Protein AF-A0A4U3A926-F1 (afdb_monomer_lite)

Sequence (107 aa):
EKLDYVHITTNNTIEGTKYVDIPHLDKVPLIADMSSNILSEQYDVTKFGLIYAGAQKNLGPAGLTIAIIKRDLIGGADRSCPTMLNYETYSKNNSLYNTPPSFSIYV

InterPro domains:
  IPR000192 Aminotransferase class V domain [PF00266] (2-106)
  IPR015421 Pyridoxal phosphate-dependent transferase, major domain [G3DSA:3.40.640.10] (1-107)
  IPR015424 Pyridoxal phosphate-dependent transferase [SSF53383] (2-106)
  IPR020578 Aminotransferase class-V, pyridoxal-phosphate binding site [PS00595] (48-67)
  IPR022278 Phosphoserine aminotransferase [PTHR43247] (4-107)

Foldseek 3Di:
DDDQAAEDEQADPPVRDGDPDDDADDPHFYEYECQQPVVVDDDPCVRHQKYKHQCVHPHFNGQDMDMDHDPVVAPPDDPPQDLVRHVNNCVVVVNVNDDGPVVRVPD

Secondary structure (DSSP, 8-state):
---S-EEEESEETTTTEE-SSPPP-SSS-EEEE-TTTTTTS---GGG-SEEEEEHHHHTS-TT-EEEEE-GGGTT---TTS-GGG-HHHHHHTTT-SS---HHHHH-

Radius of gyration: 15.0 Å; chains: 1; bounding box: 45×33×35 Å

Structure (mmCIF, N/CA/C/O backbone):
data_AF-A0A4U3A926-F1
#
_entry.id   AF-A0A4U3A926-F1
#
loop_
_atom_site.group_PDB
_atom_site.id
_atom_site.type_symbol
_atom_site.label_atom_id
_atom_site.label_alt_id
_atom_site.label_comp_id
_atom_site.label_asym_id
_atom_site.label_entity_id
_atom_site.label_seq_id
_atom_site.pdbx_PDB_ins_code
_atom_site.Cartn_x
_atom_site.Cartn_y
_atom_site.Cartn_z
_atom_site.occupancy
_atom_site.B_iso_or_equiv
_atom_site.auth_seq_id
_atom_site.auth_comp_id
_atom_site.auth_asym_id
_atom_site.auth_atom_id
_atom_site.pdbx_PDB_model_num
ATOM 1 N N . GLU A 1 1 ? -25.591 -2.410 2.383 1.00 57.44 1 GLU A N 1
ATOM 2 C CA . GLU A 1 1 ? -24.413 -2.637 1.519 1.00 57.44 1 GLU A CA 1
ATOM 3 C C . GLU A 1 1 ? -23.223 -3.034 2.375 1.00 57.44 1 GLU A C 1
ATOM 5 O O . GLU A 1 1 ? -23.164 -2.626 3.530 1.00 57.44 1 GLU A O 1
ATOM 10 N N . LYS A 1 2 ? -22.323 -3.870 1.851 1.00 86.44 2 LYS A N 1
ATOM 11 C CA . LYS A 1 2 ? -21.086 -4.271 2.533 1.00 86.44 2 LYS A CA 1
ATOM 12 C C . LYS A 1 2 ? -19.945 -3.458 1.918 1.00 86.44 2 LYS A C 1
ATOM 14 O O . LYS A 1 2 ? -19.824 -3.453 0.702 1.00 86.44 2 LYS A O 1
ATOM 19 N N . LEU A 1 3 ? -19.163 -2.762 2.741 1.00 95.00 3 LEU A N 1
ATOM 20 C CA . LEU A 1 3 ? -17.977 -2.034 2.285 1.00 95.00 3 LEU A CA 1
ATOM 21 C C . LEU A 1 3 ? -16.872 -3.027 1.908 1.00 95.00 3 LEU A C 1
ATOM 23 O O . LEU A 1 3 ? -16.635 -3.980 2.656 1.00 95.00 3 LEU A O 1
ATOM 27 N N . ASP A 1 4 ? -16.182 -2.777 0.797 1.00 94.75 4 ASP A N 1
ATOM 28 C CA . ASP A 1 4 ? -15.032 -3.588 0.379 1.00 94.75 4 ASP A CA 1
ATOM 29 C C . ASP A 1 4 ? -13.798 -3.310 1.241 1.00 94.75 4 ASP A C 1
ATOM 31 O O . ASP A 1 4 ? -13.045 -4.226 1.562 1.00 94.75 4 ASP A O 1
ATOM 35 N N . TYR A 1 5 ? -13.607 -2.054 1.648 1.00 96.94 5 TYR A N 1
ATOM 36 C CA . TYR A 1 5 ? -12.559 -1.623 2.566 1.00 96.94 5 TYR A CA 1
ATOM 37 C C . TYR A 1 5 ? -12.895 -0.262 3.194 1.00 96.94 5 TYR A C 1
ATOM 39 O O . TYR A 1 5 ? -13.785 0.454 2.732 1.00 96.94 5 TYR A O 1
ATOM 47 N N . VAL A 1 6 ? -12.154 0.112 4.238 1.00 98.06 6 VAL A N 1
ATOM 48 C CA . VAL A 1 6 ? -12.103 1.482 4.770 1.00 98.06 6 VAL A CA 1
ATOM 49 C C . VAL A 1 6 ? -10.688 1.999 4.584 1.00 98.06 6 VAL A C 1
ATOM 51 O O . VAL A 1 6 ? -9.734 1.308 4.930 1.00 98.06 6 VAL A O 1
ATOM 54 N N . HIS A 1 7 ? -10.544 3.204 4.040 1.00 98.50 7 HIS A N 1
ATOM 55 C CA . HIS A 1 7 ? -9.249 3.862 3.887 1.00 98.50 7 HIS A CA 1
ATOM 56 C C . HIS A 1 7 ? -9.082 4.965 4.933 1.00 98.50 7 HIS A C 1
ATOM 58 O O . HIS A 1 7 ? -10.020 5.719 5.195 1.00 98.50 7 HIS A O 1
ATOM 64 N N . ILE A 1 8 ? -7.893 5.040 5.530 1.00 98.44 8 ILE A N 1
ATOM 65 C CA . ILE A 1 8 ? -7.488 6.116 6.434 1.00 98.44 8 ILE A CA 1
ATOM 66 C C . ILE A 1 8 ? -6.134 6.697 6.025 1.00 98.44 8 ILE A C 1
ATOM 68 O O . ILE A 1 8 ? -5.261 6.003 5.503 1.00 98.44 8 ILE A O 1
ATOM 72 N N . THR A 1 9 ? -5.929 7.963 6.371 1.00 98.50 9 THR A N 1
ATOM 73 C CA . THR A 1 9 ? -4.608 8.597 6.401 1.00 98.50 9 THR A CA 1
ATOM 74 C C . THR A 1 9 ? -4.152 8.649 7.852 1.00 98.50 9 THR A C 1
ATOM 76 O O . THR A 1 9 ? -4.766 9.343 8.663 1.00 98.50 9 THR A O 1
ATOM 79 N N . THR A 1 10 ? -3.098 7.910 8.210 1.00 98.06 10 THR A N 1
ATOM 80 C CA . THR A 1 10 ? -2.645 7.812 9.614 1.00 98.06 10 THR A CA 1
ATOM 81 C C . THR A 1 10 ? -2.066 9.123 10.135 1.00 98.06 10 THR A C 1
ATOM 83 O O . THR A 1 10 ? -2.190 9.408 11.324 1.00 98.06 10 THR A O 1
ATOM 86 N N . ASN A 1 11 ? -1.461 9.924 9.256 1.00 98.25 11 ASN A N 1
ATOM 87 C CA . ASN A 1 11 ? -0.889 11.228 9.570 1.00 98.25 11 ASN A CA 1
ATOM 88 C C . ASN A 1 11 ? -1.159 12.225 8.434 1.00 98.25 11 ASN A C 1
ATOM 90 O O . ASN A 1 11 ? -0.563 12.121 7.360 1.00 98.25 11 ASN A O 1
ATOM 94 N N . ASN A 1 12 ? -2.025 13.209 8.666 1.00 97.50 12 ASN A N 1
ATOM 95 C CA . ASN A 1 12 ? -2.326 14.272 7.711 1.00 97.50 12 ASN A CA 1
ATOM 96 C C . ASN A 1 12 ? -1.238 15.345 7.772 1.00 97.50 12 ASN A C 1
ATOM 98 O O . ASN A 1 12 ? -1.180 16.136 8.711 1.00 97.50 12 ASN A O 1
ATOM 102 N N . THR A 1 13 ? -0.382 15.386 6.747 1.00 96.38 13 THR A N 1
ATOM 103 C CA . THR A 1 13 ? 0.812 16.247 6.743 1.00 96.38 13 THR A CA 1
ATOM 104 C C . THR A 1 13 ? 0.481 17.739 6.855 1.00 96.38 13 THR A C 1
ATOM 106 O O . THR A 1 13 ? 1.189 18.458 7.546 1.00 96.38 13 THR A O 1
ATOM 109 N N . ILE A 1 14 ? -0.570 18.201 6.170 1.00 97.56 14 ILE A N 1
ATOM 110 C CA . ILE A 1 14 ? -0.914 19.630 6.095 1.00 97.56 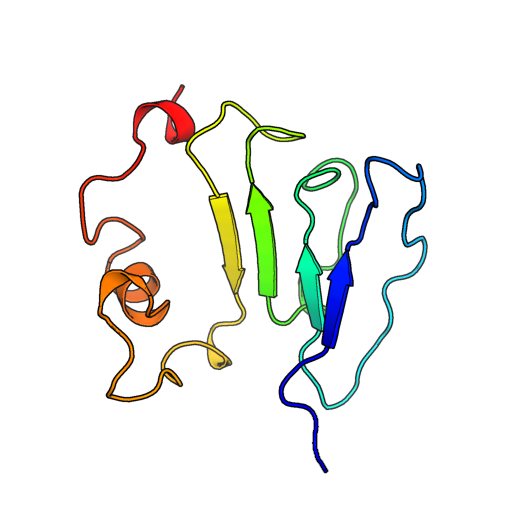14 ILE A CA 1
ATOM 111 C C . ILE A 1 14 ? -1.564 20.094 7.400 1.00 97.56 14 ILE A C 1
ATOM 113 O O . ILE A 1 14 ? -1.140 21.083 7.985 1.00 97.56 14 ILE A O 1
ATOM 117 N N . GLU A 1 15 ? -2.552 19.340 7.876 1.00 97.62 15 GLU A N 1
ATOM 118 C CA . GLU A 1 15 ? -3.345 19.716 9.051 1.00 97.62 15 GLU A CA 1
ATOM 119 C C . GLU A 1 15 ? -2.665 19.367 10.382 1.00 97.62 15 GLU A C 1
ATOM 121 O O . GLU A 1 15 ? -3.163 19.722 11.447 1.00 97.62 15 GLU A O 1
ATOM 126 N N . GLY A 1 16 ? -1.552 18.627 10.352 1.00 97.12 16 GLY A N 1
ATOM 127 C CA . GLY A 1 16 ? -0.821 18.229 11.557 1.00 97.12 16 GLY A CA 1
ATOM 128 C C . GLY A 1 16 ? -1.605 17.288 12.477 1.00 97.12 16 GLY A C 1
ATOM 129 O O . GLY A 1 16 ? -1.356 17.253 13.680 1.00 97.12 16 GLY A O 1
ATOM 130 N N . THR A 1 17 ? -2.563 16.531 11.935 1.00 97.94 17 THR A N 1
ATOM 131 C CA . THR A 1 17 ? -3.390 15.588 12.702 1.00 97.94 17 THR A CA 1
ATOM 132 C C . THR A 1 17 ? -2.959 14.150 12.457 1.00 97.94 17 THR A C 1
ATOM 134 O O . THR A 1 17 ? -2.634 13.772 11.330 1.00 97.94 17 THR A O 1
ATOM 137 N N . LYS A 1 18 ? -2.996 13.321 13.504 1.00 97.44 18 LYS A N 1
ATOM 138 C CA . LYS A 1 18 ? -2.675 11.896 13.405 1.00 97.44 18 LYS A CA 1
ATOM 139 C C . LYS A 1 18 ? -3.665 11.020 14.161 1.00 97.44 18 LYS A C 1
ATOM 141 O O . LYS A 1 18 ? -4.257 11.454 15.149 1.00 97.44 18 LYS A O 1
ATOM 146 N N . TYR A 1 19 ? -3.778 9.769 13.729 1.00 96.94 19 TYR A N 1
ATOM 147 C CA . TYR A 1 19 ? -4.397 8.718 14.529 1.00 96.94 19 TYR A CA 1
ATOM 148 C C . TYR A 1 19 ? -3.452 8.329 15.668 1.00 96.94 19 TYR A C 1
ATOM 150 O O . TYR A 1 19 ? -2.287 8.011 15.433 1.00 96.94 19 TYR A O 1
ATOM 158 N N . VAL A 1 20 ? -3.956 8.372 16.900 1.00 93.94 20 VAL A N 1
ATOM 159 C CA . VAL A 1 20 ? -3.258 7.829 18.078 1.00 93.94 20 VAL A CA 1
ATOM 160 C C . VAL A 1 20 ? -3.610 6.353 18.235 1.00 93.94 20 VAL A C 1
ATOM 162 O O . VAL A 1 20 ? -2.724 5.515 18.359 1.00 93.94 20 VAL A O 1
ATOM 165 N N . ASP A 1 21 ? -4.899 6.038 18.112 1.00 93.94 21 ASP A N 1
ATOM 166 C CA . ASP A 1 21 ? -5.415 4.677 18.112 1.00 93.94 21 ASP A CA 1
ATOM 167 C C . ASP A 1 21 ? -5.912 4.305 16.717 1.00 93.94 21 ASP A C 1
ATOM 169 O O . ASP A 1 21 ? -6.711 5.015 16.102 1.00 93.94 21 ASP A O 1
ATOM 173 N N . ILE A 1 22 ? -5.439 3.169 16.209 1.00 95.50 22 ILE A N 1
ATOM 174 C CA . ILE A 1 22 ? -5.884 2.639 14.921 1.00 95.50 22 ILE A CA 1
ATOM 175 C C . ILE A 1 22 ? -7.252 1.969 15.106 1.00 95.50 22 ILE A C 1
ATOM 177 O O . ILE A 1 22 ? -7.363 1.076 15.955 1.00 95.50 22 ILE A O 1
ATOM 181 N N . PRO A 1 23 ? -8.281 2.345 14.322 1.00 93.94 23 PRO A N 1
ATOM 182 C CA . PRO A 1 23 ? -9.606 1.752 14.446 1.00 93.94 23 PRO A CA 1
ATOM 183 C C . PRO A 1 23 ? -9.567 0.252 14.138 1.00 93.94 23 PRO A C 1
ATOM 185 O O . PRO A 1 23 ? -8.921 -0.187 13.187 1.00 93.94 23 PRO A O 1
ATOM 188 N N . HIS A 1 24 ? -10.282 -0.542 14.935 1.00 90.69 24 HIS A N 1
ATOM 189 C CA . HIS A 1 24 ? -10.467 -1.965 14.670 1.00 90.69 24 HIS A CA 1
ATOM 190 C C . HIS A 1 24 ? -11.732 -2.187 13.840 1.00 90.69 24 HIS A C 1
ATOM 192 O O . HIS A 1 24 ? -12.796 -1.675 14.185 1.00 90.69 24 HIS A O 1
ATOM 198 N N . LEU A 1 25 ? -11.613 -2.955 12.757 1.00 92.19 25 LEU A N 1
ATOM 199 C CA . LEU A 1 25 ? -12.720 -3.318 11.877 1.00 92.19 25 LEU A CA 1
ATOM 200 C C . LEU A 1 25 ? -12.805 -4.844 11.784 1.00 92.19 25 LEU A C 1
ATOM 202 O O . LEU A 1 25 ? -11.888 -5.484 11.274 1.00 92.19 25 LEU A O 1
ATOM 206 N N . ASP A 1 26 ? -13.917 -5.426 12.235 1.00 85.44 26 ASP A N 1
ATOM 207 C CA . ASP A 1 26 ? -14.048 -6.890 12.347 1.00 85.44 26 ASP A CA 1
ATOM 208 C C . ASP A 1 26 ? -14.135 -7.608 10.991 1.00 85.44 26 ASP A C 1
ATOM 210 O O . ASP A 1 26 ? -13.728 -8.759 10.847 1.00 85.44 26 ASP A O 1
ATOM 214 N N . LYS A 1 27 ? -14.757 -6.965 9.995 1.00 89.00 27 LYS A N 1
ATOM 215 C CA . LYS A 1 27 ? -15.189 -7.623 8.743 1.00 89.00 27 LYS A CA 1
ATOM 216 C C . LYS A 1 27 ? -14.754 -6.904 7.473 1.00 89.00 27 LYS A C 1
ATOM 218 O O . LYS A 1 27 ? -15.044 -7.393 6.381 1.00 89.00 27 LYS A O 1
ATOM 223 N N . VAL A 1 28 ? -14.128 -5.740 7.612 1.00 95.25 28 VAL A N 1
ATOM 224 C CA . VAL A 1 28 ? -13.778 -4.855 6.502 1.00 95.25 28 VAL A CA 1
ATOM 225 C C . VAL A 1 28 ? -12.284 -4.548 6.598 1.00 95.25 28 VAL A C 1
ATOM 227 O O . VAL A 1 28 ? -11.849 -4.060 7.640 1.00 95.25 28 VAL A O 1
ATOM 230 N N . PRO A 1 29 ? -11.486 -4.838 5.557 1.00 96.44 29 PRO A N 1
ATOM 231 C CA . PRO A 1 29 ? -10.072 -4.493 5.527 1.00 96.44 29 PRO A CA 1
ATOM 232 C C . PRO A 1 29 ? -9.841 -2.999 5.768 1.00 96.44 29 PRO A C 1
ATOM 234 O O . PRO A 1 29 ? -10.463 -2.151 5.127 1.00 96.44 29 PRO A O 1
ATOM 237 N N . LEU A 1 30 ? -8.907 -2.687 6.665 1.00 98.00 30 LEU A N 1
ATOM 238 C CA . LEU A 1 30 ? -8.413 -1.329 6.861 1.00 98.00 30 LEU A CA 1
ATOM 239 C C . LEU A 1 30 ? -7.217 -1.073 5.938 1.00 98.00 30 LEU A C 1
ATOM 241 O O . LEU A 1 30 ? -6.217 -1.790 5.999 1.00 98.00 30 LEU A O 1
ATOM 245 N N . ILE A 1 31 ? -7.312 -0.047 5.105 1.00 98.56 31 ILE A N 1
ATOM 246 C CA . ILE A 1 31 ? -6.254 0.417 4.208 1.00 98.56 31 ILE A CA 1
ATOM 247 C C . ILE A 1 31 ? -5.682 1.706 4.784 1.00 98.56 31 ILE A C 1
ATOM 249 O O . ILE A 1 31 ? -6.444 2.598 5.151 1.00 98.56 31 ILE A O 1
ATOM 253 N N . ALA A 1 32 ? -4.360 1.818 4.866 1.00 98.56 32 ALA A N 1
ATOM 254 C CA . ALA A 1 32 ? -3.714 2.983 5.454 1.00 98.56 32 ALA A CA 1
ATOM 255 C C . ALA A 1 32 ? -2.685 3.623 4.519 1.00 98.56 32 ALA A C 1
ATOM 257 O O . ALA A 1 32 ? -1.740 2.963 4.078 1.00 98.56 32 ALA A O 1
ATOM 258 N N . ASP A 1 33 ? -2.845 4.927 4.287 1.00 98.69 33 ASP A N 1
ATOM 259 C CA . ASP A 1 33 ? -1.767 5.796 3.816 1.00 98.69 33 ASP A CA 1
ATOM 260 C C . ASP A 1 33 ? -0.873 6.166 4.998 1.00 98.69 33 ASP A C 1
ATOM 262 O O . ASP A 1 33 ? -1.297 6.890 5.903 1.00 98.69 33 ASP A O 1
ATOM 266 N N . MET A 1 34 ? 0.364 5.674 4.973 1.00 98.56 34 MET A N 1
ATOM 267 C CA . MET A 1 34 ? 1.397 5.971 5.964 1.00 98.56 34 MET A CA 1
ATOM 268 C C . MET A 1 34 ? 2.557 6.767 5.363 1.00 98.56 34 MET A C 1
ATOM 270 O O . MET A 1 34 ? 3.653 6.782 5.917 1.00 98.56 34 MET A O 1
ATOM 274 N N . SER A 1 35 ? 2.364 7.455 4.234 1.00 98.44 35 SER A N 1
ATOM 275 C CA . SER A 1 35 ? 3.459 8.151 3.543 1.00 98.44 35 SER A CA 1
ATOM 276 C C . SER A 1 35 ? 4.252 9.079 4.474 1.00 98.44 35 SER A C 1
ATOM 278 O O . SER A 1 35 ? 5.476 9.080 4.449 1.00 98.44 35 SER A O 1
ATOM 280 N N . SER A 1 36 ? 3.576 9.848 5.333 1.00 97.75 36 SER A N 1
ATOM 281 C CA . SER A 1 36 ? 4.202 10.829 6.238 1.00 97.75 36 SER A CA 1
ATOM 282 C C . SER A 1 36 ? 4.559 10.304 7.628 1.00 97.75 36 SER A C 1
ATOM 284 O O . SER A 1 36 ? 4.908 11.115 8.482 1.00 97.75 36 SER A O 1
ATOM 286 N N . ASN A 1 37 ? 4.430 9.005 7.899 1.00 97.25 37 ASN A N 1
ATOM 287 C CA . ASN A 1 37 ? 4.790 8.446 9.208 1.00 97.25 37 ASN A CA 1
ATOM 288 C C . ASN A 1 37 ? 5.174 6.951 9.198 1.00 97.25 37 ASN A C 1
ATOM 290 O O . ASN A 1 37 ? 5.324 6.344 10.258 1.00 97.25 37 ASN A O 1
ATOM 294 N N . ILE A 1 38 ? 5.363 6.328 8.031 1.00 97.62 38 ILE A N 1
ATOM 295 C CA . ILE A 1 38 ? 5.876 4.957 7.960 1.00 97.62 38 ILE A CA 1
ATOM 296 C C . ILE A 1 38 ? 7.269 4.911 8.598 1.00 97.62 38 ILE A C 1
ATOM 298 O O . ILE A 1 38 ? 8.103 5.766 8.315 1.00 97.62 38 ILE A O 1
ATOM 302 N N . LEU A 1 39 ? 7.517 3.934 9.472 1.00 96.12 39 LEU A N 1
ATOM 303 C CA . LEU A 1 39 ? 8.744 3.807 10.277 1.00 96.12 39 LEU A CA 1
ATOM 304 C C . LEU A 1 39 ? 9.008 4.930 11.303 1.00 96.12 39 LEU A C 1
ATOM 306 O O . LEU A 1 39 ? 10.072 4.927 11.915 1.00 96.12 39 LEU A O 1
ATOM 310 N N . SER A 1 40 ? 8.076 5.860 11.552 1.00 95.69 40 SER A N 1
ATOM 311 C CA . SER A 1 40 ? 8.248 6.847 12.637 1.00 95.69 40 SER A CA 1
ATOM 312 C C . SER A 1 40 ? 7.887 6.295 14.021 1.00 95.69 40 SER A C 1
ATOM 314 O O . SER A 1 40 ? 8.300 6.850 15.034 1.00 95.69 40 SER A O 1
ATOM 316 N N . GLU A 1 41 ? 7.077 5.236 14.074 1.00 93.62 41 GLU A N 1
ATOM 317 C CA . GLU A 1 41 ? 6.638 4.554 15.293 1.00 93.62 41 GLU A CA 1
ATOM 318 C C . GLU A 1 41 ? 6.324 3.077 15.000 1.00 93.62 41 GLU A C 1
ATOM 320 O O . GLU A 1 41 ? 6.302 2.649 13.841 1.00 93.62 41 GLU A O 1
ATOM 325 N N . GLN A 1 42 ? 6.123 2.276 16.048 1.00 94.88 42 GLN A N 1
ATOM 326 C CA . GLN A 1 42 ? 5.778 0.864 15.895 1.00 94.88 42 GLN A CA 1
ATOM 327 C C . GLN A 1 42 ? 4.285 0.703 15.605 1.00 94.88 42 GLN A C 1
ATOM 329 O O . GLN A 1 42 ? 3.443 1.184 16.359 1.00 94.88 42 GLN A O 1
ATOM 334 N N . TYR A 1 43 ? 3.967 -0.039 14.548 1.00 95.00 43 TYR A N 1
ATOM 335 C CA . TYR A 1 43 ? 2.601 -0.407 14.191 1.00 95.00 43 TYR A CA 1
ATOM 336 C C . TYR A 1 43 ? 2.414 -1.916 14.281 1.00 95.00 43 TYR A C 1
ATOM 338 O O . TYR A 1 43 ? 3.243 -2.688 13.798 1.00 95.00 43 TYR A O 1
ATOM 346 N N . ASP A 1 44 ? 1.274 -2.339 14.822 1.00 95.31 44 ASP A N 1
ATOM 347 C CA . ASP A 1 44 ? 0.796 -3.706 14.640 1.00 95.31 44 ASP A CA 1
ATOM 348 C C . ASP A 1 44 ? 0.240 -3.858 13.217 1.00 95.31 44 ASP A C 1
ATOM 350 O O . ASP A 1 44 ? -0.916 -3.534 12.931 1.00 95.31 44 ASP A O 1
ATOM 354 N N . VAL A 1 45 ? 1.088 -4.347 12.310 1.00 96.19 45 VAL A N 1
ATOM 355 C CA . VAL A 1 45 ? 0.758 -4.534 10.889 1.00 96.19 45 VAL A CA 1
ATOM 356 C C . VAL A 1 45 ? -0.409 -5.500 10.665 1.00 96.19 45 VAL A C 1
ATOM 358 O O . VAL A 1 45 ? -1.062 -5.434 9.624 1.00 96.19 45 VAL A O 1
ATOM 361 N N . THR A 1 46 ? -0.723 -6.372 11.632 1.00 94.81 46 THR A N 1
ATOM 362 C CA . THR A 1 46 ? -1.805 -7.362 11.496 1.00 94.81 46 THR A CA 1
ATOM 363 C C . THR A 1 46 ? -3.196 -6.720 11.468 1.00 94.81 46 THR A C 1
ATOM 365 O O . THR A 1 46 ? -4.134 -7.301 10.906 1.00 94.81 46 THR A O 1
ATOM 368 N N . LYS A 1 47 ? -3.319 -5.490 11.989 1.00 95.12 47 LYS A N 1
ATOM 369 C CA . LYS A 1 47 ? -4.556 -4.692 11.992 1.00 95.12 47 LYS A CA 1
ATOM 370 C C . LYS A 1 47 ? -4.946 -4.156 10.614 1.00 95.12 47 LYS A C 1
ATOM 372 O O . LYS A 1 47 ? -6.097 -3.776 10.417 1.00 95.12 47 LYS A O 1
ATOM 377 N N . PHE A 1 48 ? -4.024 -4.146 9.657 1.00 97.50 48 PHE A N 1
ATOM 378 C CA . PHE A 1 48 ? -4.245 -3.571 8.333 1.00 97.50 48 PHE A CA 1
ATOM 379 C C . PHE A 1 48 ? -4.473 -4.663 7.289 1.00 97.50 48 PHE A C 1
ATOM 381 O O . PHE A 1 48 ? -3.921 -5.758 7.373 1.00 97.50 48 PHE A O 1
ATOM 388 N N . GLY A 1 49 ? -5.311 -4.376 6.297 1.00 97.81 49 GLY A N 1
ATOM 389 C CA . GLY A 1 49 ? -5.375 -5.134 5.048 1.00 97.81 49 GLY A CA 1
ATOM 390 C C . GLY A 1 49 ? -4.240 -4.746 4.106 1.00 97.81 49 GLY A C 1
ATOM 391 O O . GLY A 1 49 ? -3.569 -5.609 3.543 1.00 97.81 49 GLY A O 1
ATOM 392 N N . LEU A 1 50 ? -3.998 -3.441 3.979 1.00 98.50 50 LEU A N 1
ATOM 393 C CA . LEU A 1 50 ? -2.929 -2.883 3.163 1.00 98.50 50 LEU A CA 1
ATOM 394 C C . LEU A 1 50 ? -2.387 -1.610 3.814 1.00 98.50 50 LEU A C 1
ATOM 396 O O . LEU A 1 50 ? -3.150 -0.764 4.274 1.00 98.50 50 LEU A O 1
ATOM 400 N N . ILE A 1 51 ? -1.070 -1.460 3.801 1.00 98.75 51 ILE A N 1
ATOM 401 C CA . ILE A 1 51 ? -0.369 -0.219 4.129 1.00 98.75 51 ILE A CA 1
ATOM 402 C C . ILE A 1 51 ? 0.366 0.223 2.869 1.00 98.75 51 ILE A C 1
ATOM 404 O O . ILE A 1 51 ? 1.044 -0.599 2.251 1.00 98.75 51 ILE A O 1
ATOM 408 N N . TYR A 1 52 ? 0.279 1.498 2.501 1.00 98.75 52 TYR A N 1
ATOM 409 C CA . TYR A 1 52 ? 1.156 2.065 1.481 1.00 98.75 52 TYR A CA 1
ATOM 410 C C . TYR A 1 52 ? 1.810 3.362 1.943 1.00 98.75 52 TYR A C 1
ATOM 412 O O . TYR A 1 52 ? 1.277 4.091 2.778 1.00 98.75 52 TYR A O 1
ATOM 420 N N . ALA A 1 53 ? 2.986 3.642 1.390 1.00 98.62 53 ALA A N 1
ATOM 421 C CA . ALA A 1 53 ? 3.727 4.861 1.670 1.00 98.62 53 ALA A CA 1
ATOM 422 C C . ALA A 1 53 ? 4.607 5.255 0.483 1.00 98.62 53 ALA A C 1
ATOM 424 O O . ALA A 1 53 ? 5.454 4.475 0.039 1.00 98.62 53 ALA A O 1
ATOM 425 N N . GLY A 1 54 ? 4.437 6.481 -0.013 1.00 98.06 54 GLY A N 1
ATOM 426 C CA . GLY A 1 54 ? 5.427 7.107 -0.891 1.00 98.06 54 GLY A CA 1
ATOM 427 C C . GLY A 1 54 ? 6.706 7.411 -0.111 1.00 98.06 54 GLY A C 1
ATOM 428 O O . GLY A 1 54 ? 6.640 7.983 0.979 1.00 98.06 54 GLY A O 1
ATOM 429 N N . ALA A 1 55 ? 7.864 7.029 -0.651 1.00 95.06 55 ALA A N 1
ATOM 430 C CA . ALA A 1 55 ? 9.128 7.097 0.076 1.00 95.06 55 ALA A CA 1
ATOM 431 C C . ALA A 1 55 ? 9.572 8.538 0.396 1.00 95.06 55 ALA A C 1
ATOM 433 O O . ALA A 1 55 ? 10.132 8.777 1.465 1.00 95.06 55 ALA A O 1
ATOM 434 N N . GLN A 1 56 ? 9.237 9.501 -0.471 1.00 93.44 56 GLN A N 1
ATOM 435 C CA . GLN A 1 56 ? 9.705 10.899 -0.475 1.00 93.44 56 GLN A CA 1
ATOM 436 C C . GLN A 1 56 ? 9.346 11.763 0.740 1.00 93.44 56 GLN A C 1
ATOM 438 O O . GLN A 1 56 ? 9.600 12.966 0.725 1.00 93.44 56 GLN A O 1
ATOM 443 N N . LYS A 1 57 ? 8.674 11.201 1.744 1.00 93.19 57 LYS A N 1
ATOM 444 C CA . LYS A 1 57 ? 8.307 11.921 2.963 1.00 93.19 57 LYS A CA 1
ATOM 445 C C . LYS A 1 57 ? 9.163 11.460 4.135 1.00 93.19 57 LYS A C 1
ATOM 447 O O . LYS A 1 57 ? 9.993 12.223 4.607 1.00 93.19 57 LYS A O 1
ATOM 452 N N . ASN A 1 58 ? 8.955 10.226 4.594 1.00 92.19 58 ASN A N 1
ATOM 453 C CA . ASN A 1 58 ? 9.552 9.746 5.842 1.00 92.19 58 ASN A CA 1
ATOM 454 C C . ASN A 1 58 ? 10.611 8.647 5.662 1.00 92.19 58 ASN A C 1
ATOM 456 O O . ASN A 1 58 ? 11.191 8.209 6.649 1.00 92.19 58 ASN A O 1
ATOM 460 N N . LEU A 1 59 ? 10.834 8.163 4.435 1.00 90.25 59 LEU A N 1
ATOM 461 C CA . LEU A 1 59 ? 11.595 6.933 4.204 1.00 90.25 59 LEU A CA 1
ATOM 462 C C . LEU A 1 59 ? 12.832 7.115 3.318 1.00 90.25 59 LEU A C 1
ATOM 464 O O . LEU A 1 59 ? 13.840 6.461 3.561 1.00 90.25 59 LEU A O 1
ATOM 468 N N . GLY A 1 60 ? 12.767 7.950 2.282 1.00 91.56 60 GLY A N 1
ATOM 469 C CA . GLY A 1 60 ? 13.836 8.023 1.290 1.00 91.56 60 GLY A CA 1
ATOM 470 C C . GLY A 1 60 ? 13.536 8.975 0.132 1.00 91.56 60 GLY A C 1
ATOM 471 O O . GLY A 1 60 ? 12.701 9.870 0.269 1.00 91.56 60 GLY A O 1
ATOM 472 N N . PRO A 1 61 ? 14.219 8.821 -1.012 1.00 93.25 61 PRO A N 1
ATOM 473 C CA . PRO A 1 61 ? 14.045 9.701 -2.163 1.00 93.25 61 PRO A CA 1
ATOM 474 C C . PRO A 1 61 ? 12.711 9.464 -2.889 1.00 93.25 61 PRO A C 1
ATOM 476 O O . PRO A 1 61 ? 12.087 8.406 -2.795 1.00 93.25 61 PRO A O 1
ATOM 479 N N . ALA A 1 62 ? 12.285 10.450 -3.680 1.00 95.00 62 ALA A N 1
ATOM 480 C CA . ALA A 1 62 ? 11.155 10.288 -4.591 1.00 95.00 62 ALA A CA 1
ATOM 481 C C . ALA A 1 62 ? 11.418 9.221 -5.662 1.00 95.00 62 ALA A C 1
ATOM 483 O O . ALA A 1 62 ? 12.557 9.001 -6.070 1.00 95.00 62 ALA A O 1
ATOM 484 N N . GLY A 1 63 ? 10.344 8.568 -6.118 1.00 95.12 63 GLY A N 1
ATOM 485 C CA . GLY A 1 63 ? 10.396 7.528 -7.154 1.00 95.12 63 GLY A CA 1
ATOM 486 C C . GLY A 1 63 ? 10.088 6.106 -6.675 1.00 95.12 63 GLY A C 1
ATOM 487 O O . GLY A 1 63 ? 10.032 5.203 -7.503 1.00 95.12 63 GLY A O 1
ATOM 488 N N . LEU A 1 64 ? 9.837 5.900 -5.377 1.00 97.06 64 LEU A N 1
ATOM 489 C CA . LEU A 1 64 ? 9.454 4.607 -4.802 1.00 97.06 64 LEU A CA 1
ATOM 490 C C . LEU A 1 64 ? 8.184 4.727 -3.949 1.00 97.06 64 LEU A C 1
ATOM 492 O O . LEU A 1 64 ? 8.000 5.684 -3.196 1.00 97.06 64 LEU A O 1
ATOM 496 N N . THR A 1 65 ? 7.328 3.712 -4.025 1.00 98.19 65 THR A N 1
ATOM 497 C CA . THR A 1 65 ? 6.206 3.508 -3.105 1.00 98.19 65 THR A CA 1
ATOM 498 C C . THR A 1 65 ? 6.291 2.101 -2.537 1.00 98.19 65 THR A C 1
ATOM 500 O O . THR A 1 65 ? 6.410 1.134 -3.286 1.00 98.19 65 THR A O 1
ATOM 503 N N . ILE A 1 66 ? 6.221 1.989 -1.213 1.00 97.56 66 ILE A N 1
ATOM 504 C CA . ILE A 1 66 ? 6.097 0.705 -0.523 1.00 97.56 66 ILE A CA 1
ATOM 505 C C . ILE A 1 66 ? 4.618 0.354 -0.407 1.00 97.56 66 ILE A C 1
ATOM 507 O O . ILE A 1 66 ? 3.806 1.217 -0.080 1.00 97.56 66 ILE A O 1
ATOM 511 N N . ALA A 1 67 ? 4.291 -0.918 -0.627 1.00 98.31 67 ALA A N 1
ATOM 512 C CA . ALA A 1 67 ? 2.996 -1.498 -0.305 1.00 98.31 67 ALA A CA 1
ATOM 513 C C . ALA A 1 67 ? 3.194 -2.796 0.495 1.00 98.31 67 ALA A C 1
ATOM 515 O O . ALA A 1 67 ? 3.868 -3.719 0.037 1.00 98.31 67 ALA A O 1
ATOM 516 N N . ILE A 1 68 ? 2.602 -2.868 1.686 1.00 98.50 68 ILE A N 1
ATOM 517 C CA . ILE A 1 68 ? 2.549 -4.060 2.540 1.00 98.50 68 ILE A CA 1
ATOM 518 C C . ILE A 1 68 ? 1.107 -4.554 2.497 1.00 98.50 68 ILE A C 1
ATOM 520 O O . ILE A 1 68 ? 0.211 -3.860 2.969 1.00 98.50 68 ILE A O 1
ATOM 524 N N . ILE A 1 69 ? 0.871 -5.724 1.906 1.00 98.44 69 ILE A N 1
ATOM 525 C CA . ILE A 1 69 ? -0.477 -6.213 1.582 1.00 98.44 69 ILE A CA 1
ATOM 526 C C . ILE A 1 69 ? -0.688 -7.590 2.211 1.00 98.44 69 ILE A C 1
ATOM 528 O O . ILE A 1 69 ? 0.177 -8.465 2.088 1.00 98.44 69 ILE A O 1
ATOM 532 N N . LYS A 1 70 ? -1.840 -7.814 2.856 1.00 97.12 70 LYS A N 1
ATOM 533 C CA . LYS A 1 70 ? -2.243 -9.164 3.267 1.00 97.12 70 LYS A CA 1
ATOM 534 C C . LYS A 1 70 ? -2.410 -10.057 2.036 1.00 97.12 70 LYS A C 1
ATOM 536 O O . LYS A 1 70 ? -3.037 -9.681 1.050 1.00 97.12 70 LYS A O 1
ATOM 541 N N . ARG A 1 71 ? -1.820 -11.254 2.089 1.00 96.69 71 ARG A N 1
ATOM 542 C CA . ARG A 1 71 ? -1.729 -12.163 0.933 1.00 96.69 71 ARG A CA 1
ATOM 543 C C . ARG A 1 71 ? -3.092 -12.611 0.403 1.00 96.69 71 ARG A C 1
ATOM 545 O O . ARG A 1 71 ? -3.217 -12.827 -0.794 1.00 96.69 71 ARG A O 1
ATOM 552 N N . ASP A 1 72 ? -4.086 -12.740 1.273 1.00 96.06 72 ASP A N 1
ATOM 553 C CA . ASP A 1 72 ? -5.460 -13.124 0.930 1.00 96.06 72 ASP A CA 1
ATOM 554 C C . ASP A 1 72 ? -6.234 -12.036 0.164 1.00 96.06 72 ASP A C 1
ATOM 556 O O . ASP A 1 72 ? -7.260 -12.337 -0.439 1.00 96.06 72 ASP A O 1
ATOM 560 N N . LEU A 1 73 ? -5.728 -10.798 0.126 1.00 96.25 73 LEU A N 1
ATOM 561 C CA . LEU A 1 73 ? -6.281 -9.708 -0.687 1.00 96.25 73 LEU A CA 1
ATOM 562 C C . LEU A 1 73 ? -5.702 -9.664 -2.113 1.00 96.25 73 LEU A C 1
ATOM 564 O O . LEU A 1 73 ? -6.147 -8.865 -2.937 1.00 96.25 73 LEU A O 1
ATOM 568 N N . ILE A 1 74 ? -4.700 -10.491 -2.423 1.00 97.50 74 ILE A N 1
ATOM 569 C CA . ILE A 1 74 ? -4.028 -10.516 -3.729 1.00 97.50 74 ILE A CA 1
ATOM 570 C C . ILE A 1 74 ? -4.686 -11.567 -4.635 1.00 97.50 74 ILE A C 1
ATOM 572 O O . ILE A 1 74 ? -5.014 -12.663 -4.194 1.00 97.50 74 ILE A O 1
ATOM 576 N N . GLY A 1 75 ? -4.845 -11.244 -5.924 1.00 95.62 75 GLY A N 1
ATOM 577 C CA . GLY A 1 75 ? -5.438 -12.143 -6.928 1.00 95.62 75 GLY A CA 1
ATOM 578 C C . GLY A 1 75 ? -6.937 -11.929 -7.174 1.00 95.62 75 GLY A C 1
ATOM 579 O O . GLY A 1 75 ? -7.529 -12.638 -7.979 1.00 95.62 75 GLY A O 1
ATOM 580 N N . GLY A 1 76 ? -7.547 -10.935 -6.518 1.00 92.94 76 GLY A N 1
ATOM 581 C CA . GLY A 1 76 ? -8.950 -10.545 -6.711 1.00 92.94 76 GLY A CA 1
ATOM 582 C C . GLY A 1 76 ? -9.181 -9.420 -7.729 1.00 92.94 76 GLY A C 1
ATOM 583 O O . GLY A 1 76 ? -10.258 -8.832 -7.736 1.00 92.94 76 GLY A O 1
ATOM 584 N N . ALA A 1 77 ? -8.181 -9.061 -8.541 1.00 94.88 77 ALA A N 1
ATOM 585 C CA . ALA A 1 77 ? -8.326 -7.995 -9.531 1.00 94.88 77 ALA A CA 1
ATOM 586 C C . ALA A 1 77 ? -9.310 -8.393 -10.649 1.00 94.88 77 ALA A C 1
ATOM 588 O O . ALA A 1 77 ? -9.345 -9.551 -11.069 1.00 94.88 77 ALA A O 1
ATOM 589 N N . ASP A 1 78 ? -10.079 -7.424 -11.159 1.00 95.75 78 ASP A N 1
ATOM 590 C CA . ASP A 1 78 ? -10.958 -7.639 -12.314 1.00 95.75 78 ASP A CA 1
ATOM 591 C C . ASP A 1 78 ? -10.148 -8.113 -13.536 1.00 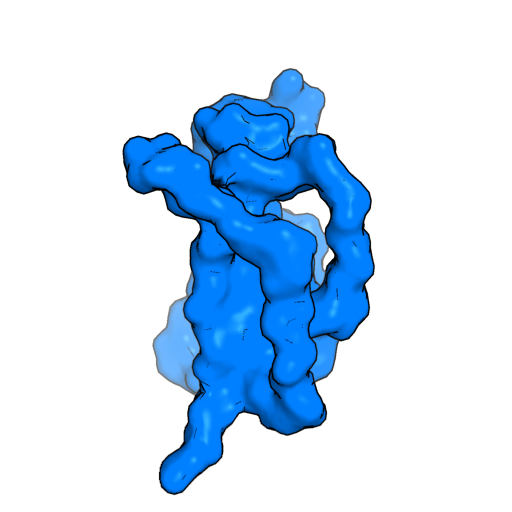95.75 78 ASP A C 1
ATOM 593 O O . ASP A 1 78 ? -8.993 -7.723 -13.723 1.00 95.75 78 ASP A O 1
ATOM 597 N N . ARG A 1 79 ? -10.763 -8.919 -14.408 1.00 94.81 79 ARG A N 1
ATOM 598 C CA . ARG A 1 79 ? -10.151 -9.368 -15.669 1.00 94.81 79 ARG A CA 1
ATOM 599 C C . ARG A 1 79 ? -9.761 -8.208 -16.585 1.00 94.81 79 ARG A C 1
ATOM 601 O O . ARG A 1 79 ? -8.851 -8.370 -17.393 1.00 94.81 79 ARG A O 1
ATOM 608 N N . SER A 1 80 ? -10.434 -7.063 -16.480 1.00 97.56 80 SER A N 1
ATOM 609 C CA . SER A 1 80 ? -10.092 -5.851 -17.224 1.00 97.56 80 SER A CA 1
ATOM 610 C C . SER A 1 80 ? -8.938 -5.057 -16.603 1.00 97.56 80 SER A C 1
ATOM 612 O O . SER A 1 80 ? -8.508 -4.072 -17.200 1.00 97.56 80 SER A O 1
ATOM 614 N N . CYS A 1 81 ? -8.451 -5.428 -15.412 1.00 97.94 81 CYS A N 1
ATOM 615 C CA . CYS A 1 81 ? -7.361 -4.727 -14.742 1.00 97.94 81 CYS A CA 1
ATOM 616 C C . CYS A 1 81 ? -6.051 -4.894 -15.536 1.00 97.94 81 CYS A C 1
ATOM 618 O O . CYS A 1 81 ? -5.587 -6.024 -15.722 1.00 97.94 81 CYS A O 1
ATOM 620 N N . PRO A 1 82 ? -5.419 -3.796 -15.997 1.00 98.19 82 PRO A N 1
ATOM 621 C CA . PRO A 1 82 ? -4.142 -3.870 -16.694 1.00 98.19 82 PRO A CA 1
ATOM 622 C C . PRO A 1 82 ? -3.060 -4.535 -15.843 1.00 98.19 82 PRO A C 1
ATOM 624 O O . PRO A 1 82 ? -2.992 -4.338 -14.631 1.00 98.19 82 PRO A O 1
ATOM 627 N N . THR A 1 83 ? -2.137 -5.250 -16.488 1.00 98.06 83 THR A N 1
ATOM 628 C CA . THR A 1 83 ? -1.080 -6.018 -15.809 1.00 98.06 83 THR A CA 1
ATOM 629 C C . THR A 1 83 ? -0.270 -5.188 -14.809 1.00 98.06 83 THR 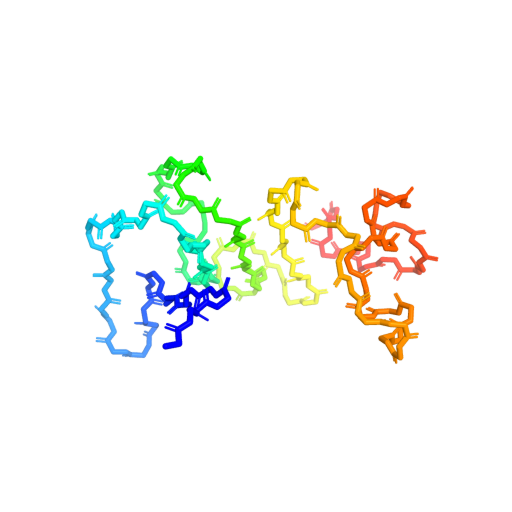A C 1
ATOM 631 O O . THR A 1 83 ? 0.018 -5.670 -13.717 1.00 98.06 83 THR A O 1
ATOM 634 N N . MET A 1 84 ? 0.040 -3.930 -15.146 1.00 98.00 84 MET A N 1
ATOM 635 C CA . MET A 1 84 ? 0.794 -3.005 -14.286 1.00 98.00 84 MET A CA 1
ATOM 636 C C . MET A 1 84 ? -0.006 -2.456 -13.095 1.00 98.00 84 MET A C 1
ATOM 638 O O . MET A 1 84 ? 0.588 -1.8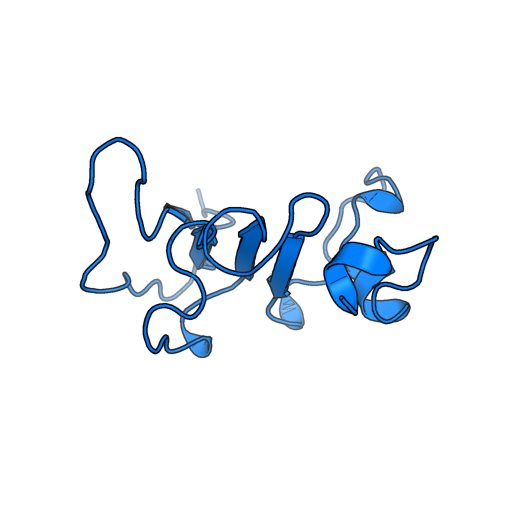80 -12.190 1.00 98.00 84 MET A O 1
ATOM 642 N N . LEU A 1 85 ? -1.330 -2.610 -13.067 1.00 98.12 85 LEU A N 1
ATOM 643 C CA . LEU A 1 85 ? -2.182 -2.187 -11.948 1.00 98.12 85 LEU A CA 1
ATOM 644 C C . LEU A 1 85 ? -2.631 -3.369 -11.074 1.00 98.12 85 LEU A C 1
ATOM 646 O O . LEU A 1 85 ? -3.234 -3.164 -10.025 1.00 98.12 85 LEU A O 1
ATOM 650 N N . ASN A 1 86 ? -2.314 -4.607 -11.467 1.00 98.19 86 ASN A N 1
ATOM 651 C CA . ASN A 1 86 ? -2.635 -5.800 -10.692 1.00 98.19 86 ASN A CA 1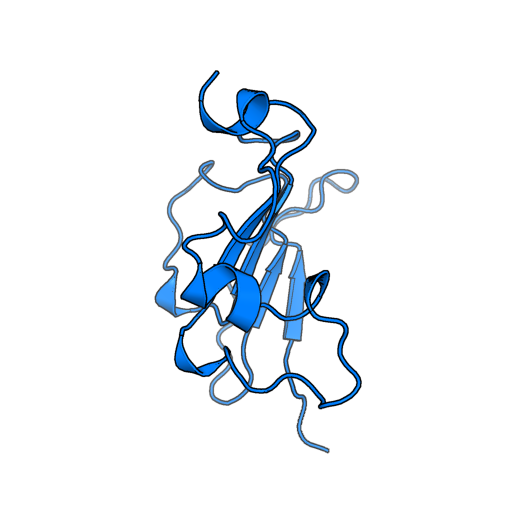
ATOM 652 C C . ASN A 1 86 ? -1.512 -6.130 -9.689 1.00 98.19 86 ASN A C 1
ATOM 654 O O . ASN A 1 86 ? -0.408 -6.512 -10.082 1.00 98.19 86 ASN A O 1
ATOM 658 N N . TYR A 1 87 ? -1.803 -6.057 -8.383 1.00 98.25 87 TYR A N 1
ATOM 659 C CA . TYR A 1 87 ? -0.857 -6.422 -7.316 1.00 98.25 87 TYR A CA 1
ATOM 660 C C . TYR A 1 87 ? -0.339 -7.861 -7.407 1.00 98.25 87 TYR A C 1
ATOM 662 O O . TYR A 1 87 ? 0.786 -8.138 -6.986 1.00 98.25 87 TYR A O 1
ATOM 670 N N . GLU A 1 88 ? -1.119 -8.776 -7.985 1.00 98.19 88 GLU A N 1
ATOM 671 C CA . GLU A 1 88 ? -0.691 -10.157 -8.200 1.00 98.19 88 GLU A CA 1
ATOM 672 C C . GLU A 1 88 ? 0.538 -10.235 -9.117 1.00 98.19 88 GLU A C 1
ATOM 674 O O . GLU A 1 88 ? 1.443 -11.030 -8.859 1.00 98.19 88 GLU A O 1
ATOM 679 N N . THR A 1 89 ? 0.622 -9.363 -10.128 1.00 98.31 89 THR A N 1
ATOM 680 C CA . THR A 1 89 ? 1.786 -9.247 -11.017 1.00 98.31 89 THR A CA 1
ATOM 681 C C . THR A 1 89 ? 3.056 -8.980 -10.214 1.00 98.31 89 THR A C 1
ATOM 683 O O . THR A 1 89 ? 4.055 -9.680 -10.376 1.00 98.31 89 THR A O 1
ATOM 686 N N . TYR A 1 90 ? 3.020 -7.999 -9.312 1.00 98.38 90 TYR A N 1
ATOM 687 C CA . TYR A 1 90 ? 4.174 -7.636 -8.491 1.00 98.38 90 TYR A CA 1
ATOM 688 C C . TYR A 1 90 ? 4.498 -8.723 -7.465 1.00 98.38 90 TYR A C 1
ATOM 690 O O . TYR A 1 90 ? 5.662 -9.093 -7.318 1.00 98.38 90 TYR A O 1
ATOM 698 N N . SER A 1 91 ? 3.478 -9.292 -6.813 1.00 97.81 91 SER A N 1
ATOM 699 C CA . SER A 1 91 ? 3.654 -10.355 -5.818 1.00 97.81 91 SER A CA 1
ATOM 700 C C . SER A 1 91 ? 4.295 -11.614 -6.411 1.00 97.81 91 SER A C 1
ATOM 702 O O . SER A 1 91 ? 5.185 -12.187 -5.785 1.00 97.81 91 SER A O 1
ATOM 704 N N . LYS A 1 92 ? 3.903 -12.017 -7.628 1.00 97.94 92 LYS A N 1
ATOM 705 C CA . LYS A 1 92 ? 4.467 -13.186 -8.327 1.00 97.94 92 LYS A CA 1
ATOM 706 C C . LYS A 1 92 ? 5.897 -12.977 -8.823 1.00 97.94 92 LYS A C 1
ATOM 708 O O . LYS A 1 92 ? 6.632 -13.948 -8.958 1.00 97.94 92 LYS A O 1
ATOM 713 N N . ASN A 1 93 ? 6.286 -11.733 -9.095 1.00 98.44 93 ASN A N 1
ATOM 714 C CA . ASN A 1 93 ? 7.585 -11.397 -9.680 1.00 98.44 93 ASN A CA 1
ATOM 715 C C . ASN A 1 93 ? 8.534 -10.714 -8.683 1.00 98.44 93 ASN A C 1
ATOM 717 O O . ASN A 1 93 ? 9.513 -10.111 -9.108 1.00 98.44 93 ASN A O 1
ATOM 721 N N . ASN A 1 94 ? 8.256 -10.760 -7.373 1.00 97.38 94 ASN A N 1
ATOM 722 C CA . ASN A 1 94 ? 9.043 -10.069 -6.339 1.00 97.38 94 ASN A CA 1
ATOM 723 C C . ASN A 1 94 ? 9.296 -8.580 -6.659 1.00 97.38 94 ASN A C 1
ATOM 725 O O . ASN A 1 94 ? 10.395 -8.074 -6.454 1.00 97.38 94 ASN A O 1
ATOM 729 N N . SER A 1 95 ? 8.286 -7.887 -7.196 1.00 97.81 95 SER A N 1
ATOM 730 C CA . SER A 1 95 ? 8.366 -6.492 -7.667 1.00 97.81 95 SER A CA 1
ATOM 731 C C . SER A 1 95 ? 9.354 -6.240 -8.821 1.00 97.81 95 SER A C 1
ATOM 733 O O . SER A 1 95 ? 9.703 -5.093 -9.085 1.00 97.81 95 SER A O 1
ATOM 735 N N . LEU A 1 96 ? 9.762 -7.288 -9.544 1.00 97.75 96 LEU A N 1
ATOM 736 C CA . LEU A 1 96 ? 10.693 -7.242 -10.680 1.00 97.75 96 LEU A CA 1
ATOM 737 C C . LEU A 1 96 ? 10.018 -7.617 -12.012 1.00 97.75 96 LEU A C 1
ATOM 739 O O . LEU A 1 96 ? 10.662 -8.150 -12.910 1.00 97.75 96 LEU A O 1
ATOM 743 N N . TYR A 1 97 ? 8.708 -7.373 -12.144 1.00 98.12 97 TYR A N 1
ATOM 744 C CA . TYR A 1 97 ? 7.984 -7.636 -13.397 1.00 98.12 97 TYR A CA 1
ATOM 745 C C . TYR A 1 97 ? 8.501 -6.768 -14.558 1.00 98.12 97 TYR A C 1
ATOM 747 O O . TYR A 1 97 ? 8.617 -7.231 -15.690 1.00 98.12 97 TYR A O 1
ATOM 755 N N . ASN A 1 98 ? 8.834 -5.509 -14.269 1.00 97.06 98 ASN A N 1
ATOM 756 C CA . ASN A 1 98 ? 9.516 -4.587 -15.171 1.00 97.06 98 ASN A CA 1
ATOM 757 C C . ASN A 1 98 ? 10.701 -3.927 -14.444 1.00 97.06 98 ASN A C 1
ATOM 759 O O . ASN A 1 98 ? 10.995 -4.261 -13.297 1.00 97.06 98 ASN A O 1
ATOM 763 N N . THR A 1 99 ? 11.387 -2.994 -15.110 1.00 97.88 99 THR A N 1
ATOM 764 C CA . THR A 1 99 ? 12.511 -2.254 -14.523 1.00 97.88 99 THR A CA 1
ATOM 765 C C . THR A 1 99 ? 12.075 -1.515 -13.248 1.00 97.88 99 THR A C 1
ATOM 767 O O . THR A 1 99 ? 11.257 -0.596 -13.346 1.00 97.88 99 THR A O 1
ATOM 770 N N . PRO A 1 100 ? 12.604 -1.877 -12.063 1.00 97.25 100 PRO A N 1
ATOM 771 C CA . PRO A 1 100 ? 12.247 -1.219 -10.811 1.00 97.25 100 PRO A CA 1
ATOM 772 C C . PRO A 1 100 ? 12.981 0.129 -10.664 1.00 97.25 100 PRO A C 1
ATOM 774 O O . PRO A 1 100 ? 13.973 0.374 -11.358 1.00 97.25 100 PRO A O 1
ATOM 777 N N . PRO A 1 101 ? 12.557 1.004 -9.732 1.00 96.75 101 PRO A N 1
ATOM 778 C CA . PRO A 1 101 ? 13.276 2.233 -9.396 1.00 96.75 101 PRO A CA 1
ATOM 779 C C . PRO A 1 101 ? 14.542 1.919 -8.578 1.00 96.75 101 PRO A C 1
ATOM 781 O O . PRO A 1 101 ? 14.617 2.208 -7.386 1.00 96.75 101 PRO A O 1
ATOM 784 N N . SER A 1 102 ? 15.543 1.300 -9.216 1.00 96.06 102 SER A N 1
ATOM 785 C CA . SER A 1 102 ? 16.725 0.735 -8.550 1.00 96.06 102 SER A CA 1
ATOM 786 C C . SER A 1 102 ? 17.446 1.729 -7.643 1.00 96.06 102 SER A C 1
ATOM 788 O O . SER A 1 102 ? 17.825 1.364 -6.537 1.00 96.06 102 SER A O 1
ATOM 790 N N . PHE A 1 103 ? 17.610 2.983 -8.078 1.00 96.00 103 PHE A N 1
ATOM 791 C CA . PHE A 1 103 ? 18.283 3.996 -7.263 1.00 96.00 103 PHE A CA 1
ATOM 792 C C . PHE A 1 103 ? 17.544 4.220 -5.940 1.00 96.00 103 PHE A C 1
ATOM 794 O O . PHE A 1 103 ? 18.144 4.062 -4.891 1.00 96.00 103 PHE A O 1
ATOM 801 N N . SER A 1 104 ? 16.230 4.453 -5.982 1.00 95.75 104 SER A N 1
ATOM 802 C CA . SER A 1 104 ? 15.414 4.667 -4.781 1.00 95.75 104 SER A CA 1
ATOM 803 C C . SER A 1 104 ? 15.306 3.440 -3.864 1.00 95.75 104 SER A C 1
ATOM 805 O O . SER A 1 104 ? 14.874 3.584 -2.725 1.00 95.75 104 SER A O 1
ATOM 807 N N . ILE A 1 105 ? 15.624 2.236 -4.358 1.00 95.06 105 ILE A N 1
ATOM 808 C CA . ILE A 1 105 ? 15.609 0.993 -3.570 1.00 95.06 105 ILE A CA 1
ATOM 809 C C . ILE A 1 105 ? 16.948 0.760 -2.863 1.00 95.06 105 ILE A C 1
ATOM 811 O O . ILE A 1 105 ? 16.957 0.291 -1.727 1.00 95.06 105 ILE A O 1
ATOM 815 N N . TYR A 1 106 ? 18.067 1.020 -3.543 1.00 91.12 106 TYR A N 1
ATOM 816 C CA . TYR A 1 106 ? 19.393 0.576 -3.098 1.00 91.12 106 TYR A CA 1
ATOM 817 C C . TYR A 1 106 ? 20.316 1.696 -2.604 1.00 91.12 106 TYR A C 1
ATOM 819 O O . TYR A 1 106 ? 21.344 1.377 -2.005 1.00 91.12 106 TYR A O 1
ATOM 827 N N . VAL A 1 107 ? 19.996 2.964 -2.879 1.00 75.88 107 VAL A N 1
ATOM 828 C CA . VAL A 1 107 ? 20.834 4.137 -2.570 1.00 75.88 107 VAL A CA 1
ATOM 829 C C . VAL A 1 107 ? 20.046 5.142 -1.744 1.00 75.88 107 VAL A C 1
ATOM 831 O O . VAL A 1 107 ? 20.598 5.577 -0.711 1.00 75.88 107 VAL A O 1
#

pLDDT: mean 95.71, std 4.91, range [57.44, 98.75]

Organism: NCBI:txid1890302

=== Feature glossary ===
Key to the feature types in this record:

— What the protein is —

Primary structure: the covalent order of the twenty standard amino acids along the backbone. Two proteins with the same sequence will (almost always) fold to the same structure; two with 30% identity often share a fold but not the details.

Database cross-references. InterPro integrates a dozen domain/family signature databases into unified entr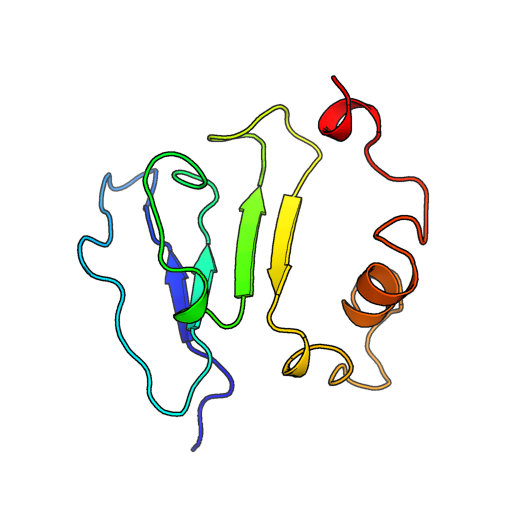ies with residue-range hits. GO terms attach function/process/location labels with evidence codes. CATH codes position the fold in a four-level structural taxonomy. Organism is the NCBI-taxonomy species name.

— Where its atoms are —

The mmCIF block holds the 3D Cartesian coordinates of each backbone atom (N, Cα, C, O) in ångströms. mmCIF is the PDB's canonical archive format — a tagged-loop text representation of the atomic model.

Six rendered views show the 3D structure from the faces of a cube — i.e. along ±x, ±y, ±z. Rendering representation is drawn randomly per protein from cartoon (secondary-structure ribbons), sticks (backbone bonds), or molecular surface; coloring is either N→C rainbow (blue at the N-terminus through red at the C-terminus) or one color per chain.

— Local backbone conformation —

DSSP 8-state secondary structure assigns each residue one of H (α-helix), G (3₁₀-helix), I (π-helix), E (extended β-strand), B (isolated β-bridge), T (hydrogen-bonded turn), S (bend), or '-' (coil). The assignment is computed from backbone hydrogen-bond geometry via the Kabsch–Sander algorithm.

P-SEA three-state annotation labels each residue as helix, strand, or coil based purely on the geometry of the Cα trace. It serves as a fallback when the full backbone (and thus DSSP) is unavailable.

The φ/ψ torsion pair specifies the backbone conformation at each residue. φ rotates about the N–Cα bond, ψ about the Cα–C bond. Steric clashes forbid most of the (φ, ψ) plane — the allowed regions (α-helix basin, β-sheet basin, left-handed helix) are the Ramachandran-allowed regions.

— Global shape and packing —

The geometric summary reports three shape descriptors. Rg (radius of gyration) measures how spread out the Cα atoms are about their centre of mass; compact globular proteins have small Rg, elongated or unfolded ones large. Cα contacts (<8 Å, |i−j|>4) count long-range residue pairs in spatial proximity — high for tightly packed folds, near zero for rods or random coil. The bounding-box extents give the protein's footprint along x, y, z in Å.

Accessible surface area quantifies burial. A residue with SASA near zero is packed into the hydrophobic core; one with SASA >100 Å² sits on the surface. Computed here via the Shrake–Rupley numerical algorithm with a 1.4 Å probe.

Plot images: a contact map (which residues are close in 3D, as an N×N binary image), a Ramachandran scatter (backbone torsion angles, revealing secondary-structure composition at a glance), and — for AlphaFold structures — a PAE heatmap (pairwise prediction confidence).

— Structural neighborhood —

The Foldseek 3Di string encodes local tertiary geometry as a 20-letter alphabet — one character per residue — derived from the relative positions of nearby Cα atoms. Unlike the amino-acid sequence, 3Di is a direct function of the 3D structure, so two proteins with the same fold have similar 3Di strings even at low sequence identity.

Nearest PDB neighbors are the top structural matches found by Foldseek when searching this structure against the entire Protein Data Bank. Each hit reports a TM-score (0 to 1; >0.5 almost always implies the same fold) and an E-value. These are *structural* homologs — they may share no detectable sequence similarity.

— Confidence and disorder —

For AlphaFold models, the B-factor field carries pLDDT — the model's own estimate of local accuracy on a 0–100 scale. Regions with pLDDT<50 should be treated as essentially unmodeled; they often correspond to intrinsically disordered segments.

B-factor (Debye–Waller factor) reflects atomic displacement in the crystal lattice. It is an experimental observable (units Å²), not a prediction; low values mean the atom is pinned down, high values mean it moves or is heterogeneous across the crystal.

Predicted aligned error is AlphaFold's pairwise confidence. Unlike pLDDT (per-residue), PAE is per-residue-pair and captures whether two parts of the structure are correctly placed relative to each other. Units are ångströms of expected positional error.